Protein AF-A0AAW2REH9-F1 (afdb_monomer_lite)

Radius of gyration: 20.37 Å; chains: 1; bounding box: 52×60×32 Å

Structure (mmCIF, N/CA/C/O backbone):
data_AF-A0AAW2REH9-F1
#
_entry.id   AF-A0AAW2REH9-F1
#
loop_
_atom_site.group_PDB
_atom_site.id
_atom_site.type_symbol
_atom_site.label_atom_id
_atom_site.label_alt_id
_atom_site.label_comp_id
_atom_site.label_asym_id
_atom_site.label_entity_id
_atom_site.label_seq_id
_atom_site.pdbx_PDB_ins_code
_atom_site.Cartn_x
_atom_site.Cartn_y
_atom_site.Cartn_z
_atom_site.occupancy
_atom_site.B_iso_or_equiv
_atom_site.auth_seq_id
_atom_site.auth_comp_id
_atom_site.auth_asym_id
_atom_site.auth_atom_id
_atom_site.pdbx_PDB_model_num
ATOM 1 N N . MET A 1 1 ? 20.595 -15.648 -5.676 1.00 53.81 1 MET A N 1
ATOM 2 C CA . MET A 1 1 ? 19.146 -15.328 -5.711 1.00 53.81 1 MET A CA 1
ATOM 3 C C . MET A 1 1 ? 18.978 -13.862 -6.090 1.00 53.81 1 MET A C 1
ATOM 5 O O . MET A 1 1 ? 19.700 -13.041 -5.535 1.00 53.81 1 MET A O 1
ATOM 9 N N . LYS A 1 2 ? 18.090 -13.511 -7.034 1.00 68.75 2 LYS A N 1
ATOM 10 C CA . LYS A 1 2 ? 17.827 -12.096 -7.365 1.00 68.75 2 LYS A CA 1
ATOM 11 C C . LYS A 1 2 ? 17.160 -11.410 -6.166 1.00 68.75 2 LYS A C 1
ATOM 13 O O . LYS A 1 2 ? 16.203 -11.943 -5.608 1.00 68.75 2 LYS A O 1
ATOM 18 N N . ARG A 1 3 ? 17.669 -10.242 -5.760 1.00 86.06 3 ARG A N 1
ATOM 19 C CA . ARG A 1 3 ? 17.056 -9.416 -4.710 1.00 86.06 3 ARG A CA 1
ATOM 20 C C . ARG A 1 3 ? 15.675 -8.966 -5.190 1.00 86.06 3 ARG A C 1
ATOM 22 O O . ARG A 1 3 ? 15.576 -8.372 -6.261 1.00 86.06 3 ARG A O 1
ATOM 29 N N . LYS A 1 4 ? 14.629 -9.226 -4.401 1.00 91.25 4 LYS A N 1
ATOM 30 C CA . LYS A 1 4 ? 13.293 -8.682 -4.679 1.00 91.25 4 LYS A CA 1
ATOM 31 C C . LYS A 1 4 ? 13.358 -7.153 -4.673 1.00 91.25 4 LYS A C 1
ATOM 33 O O . LYS A 1 4 ? 13.941 -6.568 -3.756 1.00 91.25 4 LYS A O 1
ATOM 38 N N . LYS A 1 5 ? 12.755 -6.517 -5.674 1.00 93.56 5 LYS A N 1
ATOM 39 C CA . LYS A 1 5 ? 12.682 -5.059 -5.799 1.00 93.56 5 LYS A CA 1
ATOM 40 C C . LYS A 1 5 ? 11.243 -4.667 -6.110 1.00 93.56 5 LYS A C 1
ATOM 42 O O . LYS A 1 5 ? 10.609 -5.323 -6.925 1.00 93.56 5 LYS A O 1
ATOM 47 N N . TRP A 1 6 ? 10.769 -3.627 -5.435 1.00 95.94 6 TRP A N 1
ATOM 48 C CA . TRP A 1 6 ? 9.489 -2.994 -5.721 1.00 95.94 6 TRP A CA 1
ATOM 49 C C . TRP A 1 6 ? 9.615 -2.154 -6.994 1.00 95.94 6 TRP A C 1
ATOM 51 O O . TRP A 1 6 ? 10.593 -1.415 -7.148 1.00 95.94 6 TRP A O 1
ATOM 61 N N . SER A 1 7 ? 8.660 -2.293 -7.905 1.00 96.38 7 SER A N 1
ATOM 62 C CA . SER A 1 7 ? 8.479 -1.347 -9.006 1.00 96.38 7 SER A CA 1
ATOM 63 C C . SER A 1 7 ? 7.709 -0.114 -8.531 1.00 96.38 7 SER A C 1
ATOM 65 O O . SER A 1 7 ? 6.940 -0.180 -7.573 1.00 96.38 7 SER A O 1
ATOM 67 N N . GLU A 1 8 ? 7.877 1.012 -9.220 1.00 96.38 8 GLU A N 1
ATOM 68 C CA . GLU A 1 8 ? 7.157 2.252 -8.904 1.00 96.38 8 GLU A CA 1
ATOM 69 C C . GLU A 1 8 ? 5.631 2.066 -8.942 1.00 96.38 8 GLU A C 1
ATOM 71 O O . GLU A 1 8 ? 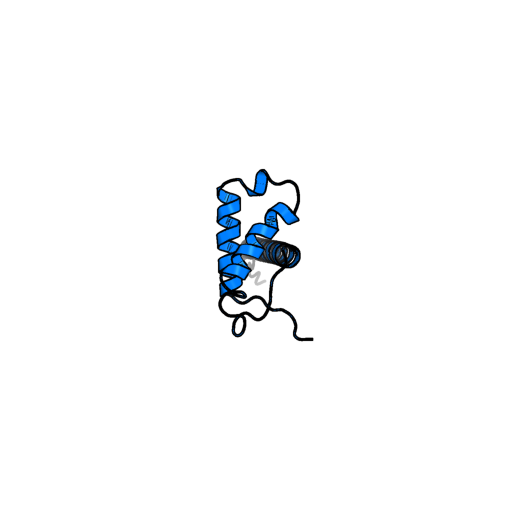4.923 2.537 -8.053 1.00 96.38 8 GLU A O 1
ATOM 76 N N . LEU A 1 9 ? 5.124 1.292 -9.907 1.00 97.06 9 LEU A N 1
ATOM 77 C CA . LEU A 1 9 ? 3.691 1.038 -10.053 1.00 97.06 9 LEU A CA 1
ATOM 78 C C . LEU A 1 9 ? 3.113 0.211 -8.888 1.00 97.06 9 LEU A C 1
ATOM 80 O O . LEU A 1 9 ? 2.018 0.498 -8.387 1.00 97.06 9 LEU A O 1
ATOM 84 N N . GLU A 1 10 ? 3.858 -0.790 -8.409 1.00 97.81 10 GLU A N 1
ATOM 85 C CA . GLU A 1 10 ? 3.484 -1.550 -7.211 1.00 97.81 10 GLU A CA 1
ATOM 86 C C . GLU A 1 10 ? 3.498 -0.660 -5.963 1.00 97.81 10 GLU A C 1
ATOM 88 O O . GLU A 1 10 ? 2.611 -0.778 -5.115 1.00 97.81 10 GLU A O 1
ATOM 93 N N . GLU A 1 11 ? 4.471 0.253 -5.851 1.00 97.38 11 GLU A N 1
ATOM 94 C CA . GLU A 1 11 ? 4.553 1.220 -4.750 1.00 97.38 11 GLU A CA 1
ATOM 95 C C . GLU A 1 11 ? 3.369 2.188 -4.753 1.00 97.38 11 GLU A C 1
ATOM 97 O O . GLU A 1 11 ? 2.754 2.404 -3.706 1.00 97.38 11 GLU A O 1
ATOM 102 N N . GLN A 1 12 ? 2.994 2.709 -5.921 1.00 97.75 12 GLN A N 1
ATOM 103 C CA . GLN A 1 12 ? 1.831 3.578 -6.076 1.00 97.75 12 GLN A CA 1
ATOM 104 C C . GLN A 1 12 ? 0.538 2.855 -5.680 1.00 97.75 12 GLN A C 1
ATOM 106 O O . GLN A 1 12 ? -0.271 3.394 -4.922 1.00 97.75 12 GLN A O 1
ATOM 111 N N . THR A 1 13 ? 0.367 1.609 -6.129 1.00 98.06 13 THR A N 1
ATOM 112 C CA . THR A 1 13 ? -0.805 0.784 -5.791 1.00 98.06 13 THR A CA 1
ATOM 113 C C . THR A 1 13 ? -0.865 0.489 -4.292 1.00 98.06 13 THR A C 1
ATOM 115 O O . THR A 1 13 ? -1.925 0.586 -3.671 1.00 98.06 13 THR A O 1
ATOM 118 N N . LEU A 1 14 ? 0.281 0.172 -3.682 1.00 97.88 14 LEU A N 1
ATOM 119 C CA . LEU A 1 14 ? 0.400 -0.034 -2.242 1.00 97.88 14 LEU A CA 1
ATOM 120 C C . LEU A 1 14 ? -0.020 1.224 -1.471 1.00 97.88 14 LEU A C 1
ATOM 122 O O . LEU A 1 14 ? -0.813 1.119 -0.533 1.00 97.88 14 LEU A O 1
ATOM 126 N N . LEU A 1 15 ? 0.498 2.396 -1.851 1.00 96.69 15 LEU A N 1
ATOM 127 C CA . LEU A 1 15 ? 0.207 3.665 -1.181 1.00 96.69 15 LEU A CA 1
ATOM 128 C C . LEU A 1 15 ? -1.264 4.056 -1.320 1.00 96.69 15 LEU A C 1
ATOM 130 O O . LEU A 1 15 ? -1.882 4.410 -0.317 1.00 96.69 15 LEU A O 1
ATOM 134 N N . SER A 1 16 ? -1.830 3.933 -2.523 1.00 97.75 16 SER A N 1
ATOM 135 C CA . SER A 1 16 ? -3.248 4.197 -2.779 1.00 97.75 16 SER A CA 1
ATOM 136 C C . SER A 1 16 ? -4.132 3.316 -1.897 1.00 97.75 16 SER A C 1
ATOM 138 O O . SER A 1 16 ? -4.917 3.833 -1.102 1.00 97.75 16 SER A O 1
ATOM 140 N N . LYS A 1 17 ? -3.919 1.993 -1.909 1.00 97.69 17 LYS A N 1
ATOM 141 C CA . LYS A 1 17 ? -4.735 1.083 -1.099 1.00 97.69 17 LYS A CA 1
ATOM 142 C C . LYS A 1 17 ? -4.560 1.303 0.402 1.00 97.69 17 LYS A C 1
ATOM 144 O O . LYS A 1 17 ? -5.515 1.168 1.169 1.00 97.69 17 LYS A O 1
ATOM 149 N N . TYR A 1 18 ? -3.344 1.623 0.844 1.00 96.12 18 TYR A N 1
ATOM 150 C CA . TYR A 1 18 ? -3.084 1.967 2.239 1.00 96.12 18 TYR A CA 1
ATOM 151 C C . TYR A 1 18 ? -3.843 3.236 2.651 1.00 96.12 18 TYR A C 1
ATOM 153 O O . TYR A 1 18 ? -4.449 3.249 3.724 1.00 96.12 18 TYR A O 1
ATOM 161 N N . ALA A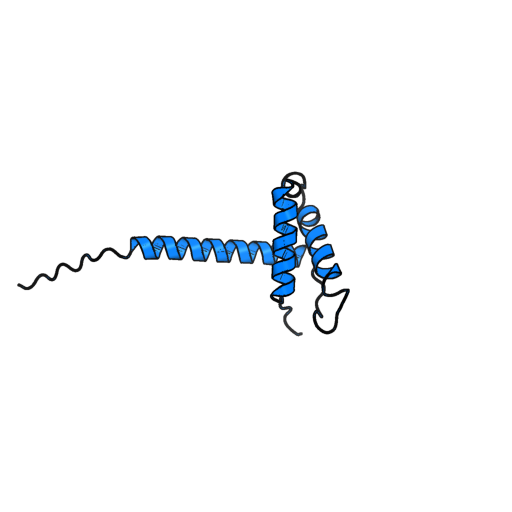 1 19 ? -3.844 4.273 1.807 1.00 95.12 19 ALA A N 1
ATOM 162 C CA . ALA A 1 19 ? -4.563 5.519 2.052 1.00 95.12 19 ALA A CA 1
ATOM 163 C C . ALA A 1 19 ? -6.078 5.288 2.145 1.00 95.12 19 ALA A C 1
ATOM 165 O O . ALA A 1 19 ? -6.702 5.775 3.085 1.00 95.12 19 ALA A O 1
ATOM 166 N N . ASP A 1 20 ? -6.655 4.461 1.271 1.00 96.38 20 ASP A N 1
ATOM 167 C CA . ASP A 1 20 ? -8.079 4.102 1.329 1.00 96.38 20 ASP A CA 1
ATOM 168 C C . ASP A 1 20 ? -8.453 3.431 2.660 1.00 96.38 20 ASP A C 1
ATOM 170 O O . ASP A 1 20 ? -9.447 3.770 3.314 1.00 96.38 20 ASP A O 1
ATOM 174 N N . LEU A 1 21 ? -7.639 2.469 3.106 1.00 93.81 21 LEU A N 1
ATOM 175 C CA . LEU A 1 21 ? -7.868 1.762 4.369 1.00 93.81 21 LEU A CA 1
ATOM 176 C C . LEU A 1 21 ? -7.641 2.659 5.592 1.00 93.81 21 LEU A C 1
ATOM 178 O O . LEU A 1 21 ? -8.268 2.446 6.636 1.00 93.81 21 LEU A O 1
ATOM 182 N N . LEU A 1 22 ? -6.742 3.639 5.481 1.00 92.69 22 LEU A N 1
ATOM 183 C CA . LEU A 1 22 ? -6.502 4.639 6.515 1.00 92.69 22 LEU A CA 1
ATOM 184 C C . LEU A 1 22 ? -7.690 5.602 6.625 1.00 92.69 22 LEU A C 1
ATOM 186 O O . LEU A 1 22 ? -8.241 5.754 7.714 1.00 92.69 22 LEU A O 1
ATOM 190 N N . ASN A 1 23 ? -8.118 6.181 5.503 1.00 94.06 23 ASN A N 1
ATOM 191 C CA . ASN A 1 23 ? -9.189 7.178 5.429 1.00 94.06 23 ASN A CA 1
ATOM 192 C C . ASN A 1 23 ? -10.560 6.591 5.796 1.00 94.06 23 ASN A C 1
ATOM 194 O O . ASN A 1 23 ? -11.366 7.256 6.436 1.00 94.06 23 ASN A O 1
ATOM 198 N N . SER A 1 24 ? -10.806 5.317 5.476 1.00 93.12 24 SER A N 1
ATOM 199 C CA . SER A 1 24 ? -12.017 4.596 5.908 1.00 93.12 24 SER A CA 1
ATOM 200 C C . SER A 1 24 ? -12.023 4.214 7.398 1.00 93.12 24 SER A C 1
ATOM 202 O O . SER A 1 24 ? -12.986 3.623 7.890 1.00 93.12 24 SER A O 1
ATOM 204 N N . GLY A 1 25 ? -10.932 4.468 8.130 1.00 91.31 25 GLY A N 1
ATOM 205 C CA . GLY A 1 25 ? -10.766 4.054 9.526 1.00 91.31 25 GLY A CA 1
ATOM 206 C C . GLY A 1 25 ? -10.603 2.540 9.715 1.00 91.31 25 GLY A C 1
ATOM 207 O O . GLY A 1 25 ? -10.525 2.056 10.848 1.00 91.31 25 GLY A O 1
ATOM 208 N N . THR A 1 26 ? -10.516 1.765 8.630 1.00 89.75 26 THR A N 1
ATOM 209 C CA . THR A 1 26 ? -10.376 0.303 8.673 1.00 89.75 26 THR A CA 1
ATOM 210 C C . THR A 1 26 ? -9.095 -0.108 9.399 1.00 89.75 26 THR A C 1
ATOM 212 O O . THR A 1 26 ? -9.119 -1.001 10.248 1.00 89.75 26 THR A O 1
ATOM 215 N N . LEU A 1 27 ? -7.979 0.590 9.153 1.00 87.44 27 LEU A N 1
ATOM 216 C CA . LEU A 1 27 ? -6.701 0.293 9.815 1.00 87.44 27 LEU A CA 1
ATOM 217 C C . LEU A 1 27 ? -6.730 0.487 11.340 1.00 87.44 27 LEU A C 1
ATOM 219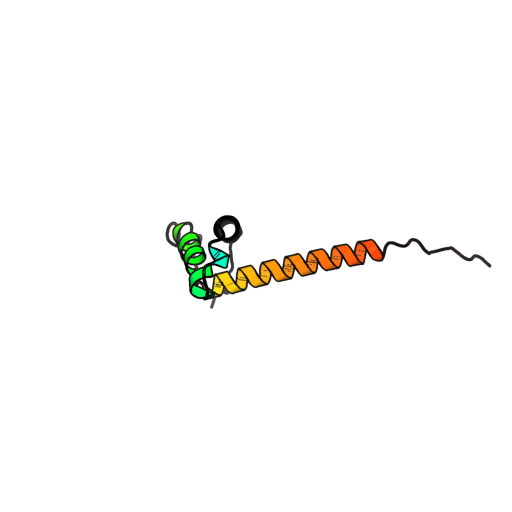 O O . LEU A 1 27 ? -5.941 -0.156 12.041 1.00 87.44 27 LEU A O 1
ATOM 223 N N . ALA A 1 28 ? -7.614 1.345 11.857 1.00 86.31 28 ALA A N 1
ATOM 224 C CA . ALA A 1 28 ? -7.769 1.578 13.292 1.00 86.31 28 ALA A CA 1
ATOM 225 C C . ALA A 1 28 ? -8.544 0.442 13.982 1.00 86.31 28 ALA A C 1
ATOM 227 O O . ALA A 1 28 ? -8.228 0.076 15.111 1.00 86.31 28 ALA A O 1
ATOM 228 N N . LYS A 1 29 ? -9.510 -0.167 13.282 1.00 88.50 29 LYS A N 1
ATOM 229 C CA . LYS A 1 29 ? -10.363 -1.248 13.810 1.00 88.50 29 LYS A CA 1
ATOM 230 C C . LYS A 1 29 ? -9.640 -2.597 13.903 1.00 88.50 29 LYS A C 1
ATOM 232 O O . LYS A 1 29 ? -10.004 -3.458 14.703 1.00 88.50 29 LYS A O 1
ATOM 237 N N . LEU A 1 30 ? -8.619 -2.813 13.075 1.00 90.62 30 LEU A N 1
ATOM 238 C CA . LEU A 1 30 ? -7.907 -4.088 12.993 1.00 90.62 30 LEU A CA 1
ATOM 239 C C . LEU A 1 30 ? -6.797 -4.178 14.050 1.00 90.62 30 LEU A C 1
ATOM 241 O O . LEU A 1 30 ? -5.976 -3.277 14.188 1.00 90.62 30 LEU A O 1
ATOM 245 N N . LYS A 1 31 ? -6.736 -5.296 14.783 1.00 86.06 31 LYS A N 1
ATOM 246 C CA . LYS A 1 31 ? -5.770 -5.473 15.884 1.00 86.06 31 LYS A CA 1
ATOM 247 C C . LYS A 1 31 ? -4.392 -5.950 15.419 1.00 86.06 31 LYS A C 1
ATOM 249 O O . LYS A 1 31 ? -3.377 -5.464 15.904 1.00 86.06 31 LYS A O 1
ATOM 254 N N . THR A 1 32 ? -4.334 -6.888 14.473 1.00 93.19 32 THR A N 1
ATOM 255 C CA . THR A 1 32 ? -3.069 -7.527 14.072 1.00 93.19 32 THR A CA 1
ATOM 256 C C . THR A 1 32 ? -2.477 -6.898 12.814 1.00 93.19 32 THR A C 1
ATOM 258 O O . THR A 1 32 ? -3.203 -6.453 11.923 1.00 93.19 32 THR A O 1
ATOM 261 N N . ARG A 1 33 ? -1.138 -6.892 12.713 1.00 92.94 33 ARG A N 1
ATOM 262 C CA . ARG A 1 33 ? -0.421 -6.431 11.510 1.00 92.94 33 ARG A CA 1
ATOM 263 C C . ARG A 1 33 ? -0.865 -7.198 10.270 1.00 92.94 33 ARG A C 1
ATOM 265 O O . ARG A 1 33 ? -1.139 -6.582 9.251 1.00 92.94 33 ARG A O 1
ATOM 272 N N . GLU A 1 34 ? -0.992 -8.517 10.369 1.00 94.56 34 GLU A N 1
ATOM 273 C CA . GLU A 1 34 ? -1.457 -9.332 9.248 1.00 94.56 34 GLU A CA 1
ATOM 274 C C . GLU A 1 34 ? -2.821 -8.866 8.737 1.00 94.56 34 GLU A C 1
ATOM 276 O O . GLU A 1 34 ? -2.942 -8.577 7.553 1.00 94.56 34 GLU A O 1
ATOM 281 N N . LYS A 1 35 ? -3.817 -8.679 9.615 1.00 94.31 35 LYS A N 1
ATOM 282 C CA . LYS A 1 35 ? -5.137 -8.188 9.191 1.00 94.31 35 LYS A CA 1
ATOM 283 C C . LYS A 1 35 ? -5.057 -6.820 8.509 1.00 94.31 35 LYS A C 1
ATOM 285 O O . LYS A 1 35 ? -5.792 -6.585 7.560 1.00 94.31 35 LYS A O 1
ATOM 290 N N . LYS A 1 36 ? -4.159 -5.937 8.960 1.00 94.25 36 LYS A N 1
ATOM 291 C CA . LYS A 1 36 ? -3.950 -4.611 8.353 1.00 94.25 36 LYS A CA 1
ATOM 292 C C . LYS A 1 36 ? -3.306 -4.680 6.968 1.00 94.25 36 LYS A C 1
ATOM 294 O O . LYS A 1 36 ? -3.718 -3.952 6.074 1.00 94.25 36 LYS A O 1
ATOM 299 N N . PHE A 1 37 ? -2.287 -5.521 6.796 1.00 96.56 37 PHE A N 1
ATOM 300 C CA . PHE A 1 37 ? -1.420 -5.491 5.612 1.00 96.56 37 PHE A CA 1
ATOM 301 C C . PHE A 1 37 ? -1.720 -6.580 4.579 1.00 96.56 37 PHE A C 1
ATOM 303 O O . PHE A 1 37 ? -1.390 -6.403 3.410 1.00 96.56 37 PHE A O 1
ATOM 310 N N . LYS A 1 38 ? -2.368 -7.683 4.966 1.00 97.25 38 LYS A N 1
ATOM 311 C CA . LYS A 1 38 ? -2.814 -8.736 4.046 1.00 97.25 38 LYS A CA 1
ATOM 312 C C . LYS A 1 38 ? -3.739 -8.220 2.934 1.00 97.25 38 LYS A C 1
ATOM 314 O O . LYS A 1 38 ? -3.389 -8.456 1.785 1.00 97.25 38 LYS A O 1
ATOM 319 N N . PRO A 1 39 ? -4.811 -7.444 3.198 1.00 97.19 39 PRO A N 1
ATOM 320 C CA . PRO A 1 39 ? -5.667 -6.937 2.120 1.00 97.19 39 PRO A CA 1
ATOM 321 C C . PRO A 1 39 ? -4.929 -6.005 1.145 1.00 97.19 39 PRO A C 1
ATOM 323 O O . PRO A 1 39 ? -5.306 -5.910 -0.018 1.00 97.19 39 PRO A O 1
ATOM 326 N N . ILE A 1 40 ? -3.867 -5.331 1.597 1.00 97.81 40 ILE A N 1
ATOM 327 C CA . ILE A 1 40 ? -3.019 -4.495 0.736 1.00 97.81 40 ILE A CA 1
ATOM 328 C C . ILE A 1 40 ? -2.135 -5.382 -0.144 1.00 97.81 40 ILE A C 1
ATOM 330 O O . ILE A 1 40 ? -2.072 -5.171 -1.350 1.00 97.81 40 ILE A O 1
ATOM 334 N N . ALA A 1 41 ? -1.486 -6.392 0.443 1.00 98.19 41 ALA A N 1
ATOM 335 C CA . ALA A 1 41 ? -0.670 -7.351 -0.298 1.00 98.19 41 ALA A CA 1
ATOM 336 C C . ALA A 1 41 ? -1.491 -8.092 -1.359 1.00 98.19 41 ALA A C 1
ATOM 338 O O . ALA A 1 41 ? -1.068 -8.193 -2.507 1.00 98.19 41 ALA A O 1
ATOM 339 N N . ASP A 1 42 ? -2.678 -8.569 -0.986 1.00 98.25 42 ASP A N 1
ATOM 340 C CA . ASP A 1 42 ? -3.582 -9.272 -1.893 1.00 98.25 42 ASP A CA 1
ATOM 341 C C . ASP A 1 42 ? -4.003 -8.360 -3.058 1.00 98.25 42 ASP A C 1
ATOM 343 O O . ASP A 1 42 ? -3.965 -8.789 -4.209 1.00 98.25 42 ASP A O 1
ATOM 347 N N . HIS A 1 43 ? -4.296 -7.082 -2.789 1.00 98.25 43 HIS A N 1
ATOM 348 C CA . HIS A 1 43 ? -4.633 -6.111 -3.830 1.00 98.25 43 HIS A CA 1
ATOM 349 C C . HIS A 1 43 ? -3.461 -5.814 -4.779 1.00 98.25 43 HIS A C 1
ATOM 351 O O . HIS A 1 43 ? -3.637 -5.889 -5.991 1.00 98.25 43 HIS A O 1
ATOM 357 N N . VAL A 1 44 ? -2.258 -5.548 -4.255 1.00 98.31 44 VAL A N 1
ATOM 358 C CA . VAL A 1 44 ? -1.052 -5.329 -5.081 1.00 98.31 44 VAL A CA 1
ATOM 359 C C . VAL A 1 4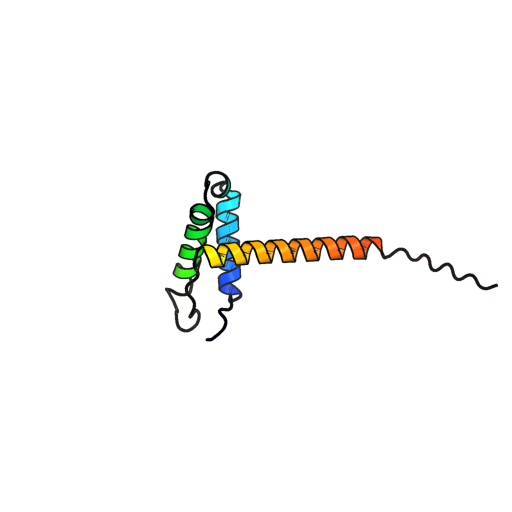4 ? -0.785 -6.545 -5.969 1.00 98.31 44 VAL A C 1
ATOM 361 O O . VAL A 1 44 ? -0.586 -6.403 -7.171 1.00 98.31 44 VAL A O 1
ATOM 364 N N . ASN A 1 45 ? -0.835 -7.754 -5.403 1.00 98.19 45 ASN A N 1
ATOM 365 C CA . ASN A 1 45 ? -0.623 -8.977 -6.174 1.00 98.19 45 ASN A CA 1
ATOM 366 C C . ASN A 1 45 ? -1.702 -9.171 -7.249 1.00 98.19 45 ASN A C 1
ATOM 368 O O . ASN A 1 45 ? -1.376 -9.603 -8.349 1.00 98.19 45 ASN A O 1
ATOM 372 N N . SER A 1 46 ? -2.964 -8.850 -6.945 1.00 98.25 46 SER A N 1
ATOM 373 C CA . SER A 1 46 ? -4.084 -8.951 -7.888 1.00 98.25 46 SER A CA 1
ATOM 374 C C . SER A 1 46 ? -3.988 -7.986 -9.064 1.00 98.25 46 SER A C 1
ATOM 376 O O . SER A 1 46 ? -4.500 -8.314 -10.132 1.00 98.25 46 SER A O 1
ATOM 378 N N . MET A 1 47 ? -3.381 -6.815 -8.868 1.00 97.94 47 MET A N 1
ATOM 379 C CA . MET A 1 47 ? -3.216 -5.802 -9.915 1.00 97.94 47 MET A CA 1
ATOM 380 C C . MET A 1 47 ? -1.967 -6.032 -10.772 1.00 97.94 47 MET A C 1
ATOM 382 O O . MET A 1 47 ? -1.957 -5.625 -11.927 1.00 97.94 47 MET A O 1
ATOM 386 N N . HIS A 1 48 ? -0.937 -6.685 -10.219 1.00 97.69 48 HIS A N 1
ATOM 387 C CA . HIS A 1 48 ? 0.390 -6.777 -10.839 1.00 97.69 48 HIS A CA 1
ATOM 388 C C . HIS A 1 48 ? 0.800 -8.223 -11.101 1.00 97.69 48 HIS A C 1
ATOM 390 O O . HIS A 1 48 ? 0.607 -8.730 -12.200 1.00 97.69 48 HIS A O 1
ATOM 396 N N . HIS A 1 49 ? 1.305 -8.925 -10.083 1.00 96.81 49 HIS A N 1
ATOM 397 C CA . HIS A 1 49 ? 1.868 -10.272 -10.234 1.00 96.81 49 HIS A CA 1
ATOM 398 C C . HIS A 1 49 ? 0.896 -11.297 -10.841 1.00 96.81 49 HIS A C 1
ATOM 400 O O . HIS A 1 49 ? 1.315 -12.158 -11.607 1.00 96.81 49 HIS A O 1
ATOM 406 N N . LEU A 1 50 ? -0.393 -11.231 -10.493 1.00 97.00 50 LEU A N 1
ATOM 407 C CA . LEU A 1 50 ? -1.406 -12.146 -11.029 1.00 97.00 50 LEU A CA 1
ATOM 408 C C . LEU A 1 50 ? -1.856 -11.786 -12.454 1.00 97.00 50 LEU A C 1
ATOM 410 O O . LEU A 1 50 ? -2.388 -12.660 -13.130 1.00 97.00 50 LEU A O 1
ATOM 414 N N . GLN A 1 51 ? -1.654 -10.541 -12.898 1.00 97.00 51 GLN A N 1
ATOM 415 C CA . GLN A 1 51 ? -1.989 -10.094 -14.257 1.00 97.00 51 GLN A CA 1
ATOM 416 C C . GLN A 1 51 ? -0.815 -10.306 -15.216 1.00 97.00 51 GLN A C 1
ATOM 418 O O . GLN A 1 51 ? -0.995 -10.818 -16.316 1.00 97.00 51 GLN A O 1
ATOM 423 N N . ASP A 1 52 ? 0.392 -9.939 -14.785 1.00 95.75 52 ASP A N 1
ATOM 424 C CA . ASP A 1 52 ? 1.611 -10.030 -15.581 1.00 95.75 52 ASP A CA 1
ATOM 425 C C . ASP A 1 52 ? 2.808 -10.440 -14.701 1.00 95.75 52 ASP A C 1
ATOM 427 O O . ASP A 1 52 ? 3.570 -9.596 -14.213 1.00 95.75 52 ASP A O 1
ATOM 431 N N . PRO A 1 53 ? 3.013 -11.750 -14.487 1.00 95.38 53 PRO A N 1
ATOM 432 C CA . PRO A 1 53 ? 4.140 -12.254 -13.712 1.00 95.38 53 PRO A CA 1
ATOM 433 C C . PRO A 1 53 ? 5.488 -12.122 -14.438 1.00 95.38 53 PRO A C 1
ATOM 435 O O . PRO A 1 53 ? 6.524 -12.373 -13.821 1.00 95.38 53 PRO A O 1
ATOM 438 N N . VAL A 1 54 ? 5.513 -11.755 -15.726 1.00 94.81 54 VAL A N 1
ATOM 439 C CA . VAL A 1 54 ? 6.765 -11.521 -16.462 1.00 94.81 54 VAL A CA 1
ATOM 440 C C . VAL A 1 54 ? 7.322 -10.153 -16.080 1.00 94.81 54 VAL A C 1
ATOM 442 O O . VAL A 1 54 ? 8.491 -10.051 -15.701 1.00 94.81 54 VAL A O 1
ATOM 445 N N . THR A 1 55 ? 6.474 -9.123 -16.102 1.00 94.62 55 THR A N 1
ATOM 446 C CA . THR A 1 55 ? 6.846 -7.763 -15.683 1.00 94.62 55 THR A CA 1
ATOM 447 C C . THR A 1 55 ? 6.933 -7.637 -14.161 1.00 94.62 55 THR A C 1
ATOM 449 O O . THR A 1 55 ? 7.845 -6.987 -13.643 1.00 94.62 55 THR A O 1
ATOM 452 N N . PHE A 1 56 ? 6.041 -8.311 -13.427 1.00 95.81 56 PHE A N 1
ATOM 453 C CA . PHE A 1 56 ? 5.970 -8.289 -11.963 1.00 95.81 56 PHE A CA 1
ATOM 454 C C . PHE A 1 56 ? 6.252 -9.685 -11.384 1.00 95.81 56 PHE A C 1
ATOM 456 O O . PHE A 1 56 ? 5.344 -10.376 -10.917 1.00 95.81 56 PHE A O 1
ATOM 463 N N . PRO A 1 57 ? 7.518 -10.142 -11.370 1.00 95.31 57 PRO A N 1
ATOM 464 C CA . PRO A 1 57 ? 7.862 -11.528 -11.038 1.00 95.31 57 PRO A CA 1
ATOM 465 C C . PRO A 1 57 ? 7.712 -11.880 -9.557 1.00 95.31 57 PRO A C 1
ATOM 467 O O . PRO A 1 57 ? 7.831 -13.047 -9.177 1.00 95.31 57 PRO A O 1
ATOM 470 N N . PHE A 1 58 ? 7.486 -10.895 -8.688 1.00 95.38 58 PHE A N 1
ATOM 471 C CA . PHE A 1 58 ? 7.477 -11.104 -7.249 1.00 95.38 58 PHE A CA 1
ATOM 472 C C . PHE A 1 58 ? 6.069 -11.018 -6.679 1.00 95.38 58 PHE A C 1
ATOM 474 O O . PHE A 1 58 ? 5.414 -9.987 -6.741 1.00 95.38 58 PHE A O 1
ATOM 481 N N . LYS A 1 59 ? 5.657 -12.087 -5.995 1.00 96.31 59 LYS A N 1
ATOM 482 C CA . LYS A 1 59 ? 4.522 -12.034 -5.078 1.00 96.31 59 LYS A CA 1
ATOM 483 C C . LYS A 1 59 ? 4.954 -11.430 -3.742 1.00 96.31 59 LYS A C 1
ATOM 485 O O . LYS A 1 59 ? 5.957 -11.859 -3.146 1.00 96.31 59 LYS A O 1
ATOM 490 N N . TRP A 1 60 ? 4.171 -10.475 -3.257 1.00 97.75 60 TRP A N 1
ATOM 491 C CA . TRP A 1 60 ? 4.403 -9.778 -1.996 1.00 97.75 60 TRP A CA 1
ATOM 492 C C . TRP A 1 60 ? 3.567 -10.376 -0.876 1.00 97.75 60 TRP A C 1
ATOM 494 O O . TRP A 1 60 ? 2.359 -10.570 -1.009 1.00 97.75 60 TRP A O 1
ATOM 504 N N . SER A 1 61 ? 4.204 -10.663 0.255 1.00 98.06 61 SER A N 1
ATOM 505 C CA . SER A 1 61 ? 3.502 -11.046 1.476 1.00 98.06 61 SER A CA 1
ATOM 506 C C . SER A 1 61 ? 3.065 -9.812 2.269 1.00 98.06 61 SER A C 1
ATOM 508 O O . SER A 1 61 ? 3.603 -8.713 2.111 1.00 98.06 61 SER A O 1
ATOM 510 N N . TRP A 1 62 ? 2.142 -9.996 3.217 1.00 97.94 62 TRP A N 1
ATOM 511 C CA . TRP A 1 62 ? 1.779 -8.935 4.163 1.00 97.94 62 TRP A CA 1
ATOM 512 C C . TRP A 1 62 ? 2.986 -8.434 4.976 1.00 97.94 62 TRP A C 1
ATOM 514 O O . TRP A 1 62 ? 3.017 -7.270 5.381 1.00 97.94 62 TRP A O 1
ATOM 524 N N . ARG A 1 63 ? 3.996 -9.291 5.205 1.00 97.94 63 ARG A N 1
ATOM 525 C CA . ARG A 1 63 ? 5.240 -8.919 5.894 1.00 97.94 63 ARG A CA 1
ATOM 526 C C . ARG A 1 63 ? 6.044 -7.949 5.041 1.00 97.94 63 ARG A C 1
ATOM 528 O O . ARG A 1 63 ? 6.399 -6.886 5.550 1.00 97.94 63 ARG A O 1
ATOM 535 N N . ASP A 1 64 ? 6.233 -8.270 3.760 1.00 97.56 64 ASP A N 1
ATOM 536 C CA . ASP A 1 64 ? 6.951 -7.424 2.797 1.00 97.56 64 ASP A CA 1
ATOM 537 C C . ASP A 1 64 ? 6.306 -6.038 2.691 1.00 97.56 64 ASP A C 1
ATOM 539 O O . ASP A 1 64 ? 6.990 -5.024 2.829 1.00 97.56 64 ASP A O 1
ATOM 543 N N . VAL A 1 65 ? 4.976 -5.992 2.545 1.00 97.44 65 VAL A N 1
ATOM 544 C CA . VAL A 1 65 ? 4.206 -4.738 2.520 1.00 97.44 65 VAL A CA 1
ATOM 545 C C . VAL A 1 65 ? 4.404 -3.950 3.812 1.00 97.44 65 VAL A C 1
ATOM 547 O O . VAL A 1 65 ? 4.671 -2.750 3.773 1.00 97.44 65 VAL A O 1
ATOM 550 N N . SER A 1 66 ? 4.315 -4.606 4.973 1.00 96.69 66 SER A N 1
ATOM 551 C CA . SER A 1 66 ? 4.467 -3.914 6.256 1.00 96.69 6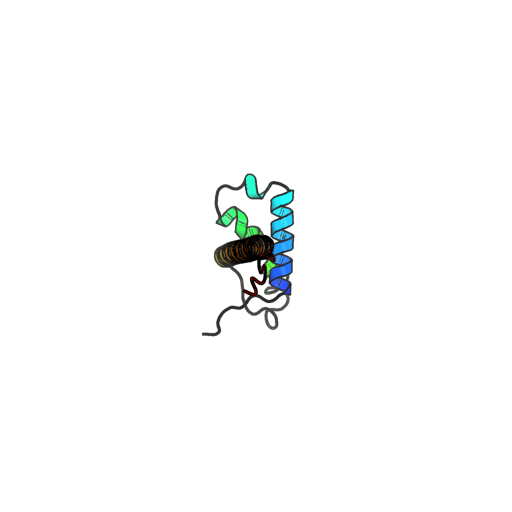6 SER A CA 1
ATOM 552 C C . SER A 1 66 ? 5.863 -3.309 6.437 1.00 96.69 66 SER A C 1
ATOM 554 O O . SER A 1 66 ? 5.980 -2.196 6.947 1.00 96.69 66 SER A O 1
ATOM 556 N N . ILE A 1 67 ? 6.910 -4.005 5.978 1.00 96.75 67 ILE A N 1
ATOM 557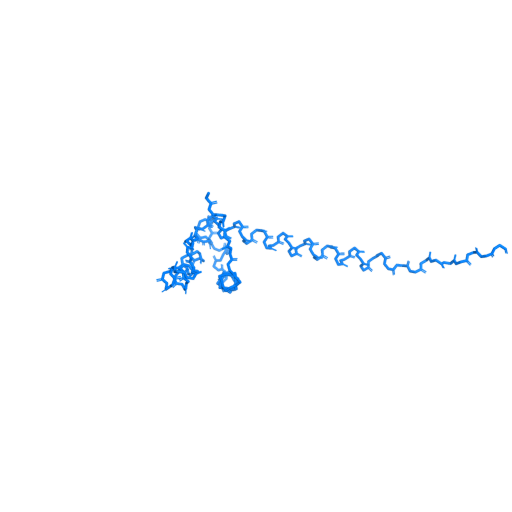 C CA . ILE A 1 67 ? 8.293 -3.516 5.998 1.00 96.75 67 ILE A CA 1
ATOM 558 C C . ILE A 1 67 ? 8.436 -2.339 5.033 1.00 96.75 67 ILE A C 1
ATOM 560 O O . ILE A 1 67 ? 8.990 -1.307 5.401 1.00 96.75 67 ILE A O 1
ATOM 564 N N . LYS A 1 68 ? 7.893 -2.452 3.816 1.00 96.62 68 LYS A N 1
ATOM 565 C CA . LYS A 1 68 ? 7.941 -1.386 2.811 1.00 96.62 68 LYS A CA 1
ATOM 566 C C . LYS A 1 68 ? 7.262 -0.109 3.315 1.00 96.62 68 LYS A C 1
ATOM 568 O O . LYS A 1 68 ? 7.870 0.955 3.233 1.00 96.62 68 LYS A O 1
ATOM 573 N N . VAL A 1 69 ? 6.073 -0.208 3.917 1.00 95.62 69 VAL A N 1
ATOM 574 C CA . VAL A 1 69 ? 5.371 0.935 4.538 1.00 95.62 69 VAL A CA 1
ATOM 575 C C . VAL A 1 69 ? 6.195 1.554 5.669 1.00 95.62 69 VAL A C 1
ATOM 577 O O . VAL A 1 69 ? 6.329 2.775 5.730 1.00 95.62 69 VAL A O 1
ATOM 580 N N . GLN A 1 70 ? 6.777 0.735 6.552 1.00 94.62 70 GLN A N 1
ATOM 581 C CA . GLN A 1 70 ? 7.639 1.233 7.629 1.00 94.62 70 GLN A CA 1
ATOM 582 C C . GLN A 1 70 ? 8.869 1.968 7.081 1.00 94.62 70 GLN A C 1
ATOM 584 O O . GLN A 1 70 ? 9.169 3.069 7.543 1.00 94.62 70 GLN A O 1
ATOM 589 N N . ASN A 1 71 ? 9.524 1.413 6.061 1.00 94.94 71 ASN A N 1
ATOM 590 C CA . ASN A 1 71 ? 10.685 2.021 5.415 1.00 94.94 71 ASN A CA 1
ATOM 591 C C . ASN A 1 71 ? 10.331 3.351 4.742 1.00 94.94 71 ASN A C 1
ATOM 593 O O . ASN A 1 71 ? 11.047 4.330 4.929 1.00 94.94 71 ASN A O 1
ATOM 597 N N . MET A 1 72 ? 9.210 3.419 4.016 1.00 94.88 72 MET A N 1
ATOM 598 C CA . MET A 1 72 ? 8.743 4.664 3.392 1.00 94.88 72 MET A CA 1
ATOM 599 C C . MET A 1 72 ? 8.424 5.733 4.441 1.00 94.88 72 MET A C 1
ATOM 601 O O . MET A 1 72 ? 8.848 6.878 4.306 1.00 94.88 72 MET A O 1
ATOM 605 N N . ARG A 1 73 ? 7.749 5.359 5.537 1.00 91.88 73 ARG A N 1
ATOM 606 C CA . ARG A 1 73 ? 7.473 6.281 6.647 1.00 91.88 73 ARG A CA 1
ATOM 607 C C . ARG A 1 73 ? 8.762 6.791 7.290 1.00 91.88 73 ARG A C 1
ATOM 609 O O . ARG A 1 73 ? 8.856 7.975 7.595 1.00 91.88 73 ARG A O 1
ATOM 616 N N . HIS A 1 74 ? 9.742 5.914 7.494 1.00 92.00 74 HIS A N 1
ATOM 617 C CA . HIS A 1 74 ? 11.032 6.297 8.057 1.00 92.00 74 HIS A CA 1
ATOM 618 C C . HIS A 1 74 ? 11.794 7.256 7.131 1.00 92.00 74 HIS A C 1
ATOM 620 O O . HIS A 1 74 ? 12.277 8.285 7.595 1.00 92.00 74 HIS A O 1
ATOM 626 N N . GLN A 1 75 ? 11.833 6.976 5.823 1.00 91.62 75 GLN A N 1
ATOM 627 C CA . GLN A 1 75 ? 12.450 7.862 4.830 1.00 91.62 75 GLN A CA 1
ATOM 628 C C . GLN A 1 75 ? 11.775 9.236 4.797 1.00 91.62 75 GLN A C 1
ATOM 630 O O . GLN A 1 75 ? 12.465 10.248 4.870 1.00 91.62 75 GLN A O 1
ATOM 635 N N . TYR A 1 76 ? 10.439 9.282 4.777 1.00 90.56 76 TYR A N 1
ATOM 636 C CA . TYR A 1 76 ? 9.689 10.538 4.809 1.00 90.56 76 TYR A CA 1
ATOM 637 C C . TYR A 1 76 ? 10.002 11.371 6.060 1.00 90.56 76 TYR A C 1
ATOM 639 O O . TYR A 1 76 ? 10.273 12.567 5.963 1.00 90.56 76 TYR A O 1
ATOM 647 N N . LEU A 1 77 ? 10.013 10.742 7.240 1.00 85.38 77 LEU A N 1
ATOM 648 C CA . LEU A 1 77 ? 10.352 11.428 8.488 1.00 85.38 77 LEU A CA 1
ATOM 649 C C . LEU A 1 77 ? 11.805 11.918 8.499 1.00 85.38 77 LEU A C 1
ATOM 651 O O . LEU A 1 77 ? 12.052 13.048 8.915 1.00 85.38 77 LEU A O 1
ATOM 655 N N . GLY A 1 78 ? 12.743 11.112 7.997 1.00 85.75 78 GLY A N 1
ATOM 656 C CA . GLY A 1 78 ? 14.147 11.501 7.870 1.00 85.75 78 GLY A CA 1
ATOM 657 C C . GLY A 1 78 ? 14.340 12.700 6.939 1.00 85.75 78 GLY A C 1
ATOM 658 O O . GLY A 1 78 ? 15.062 13.634 7.283 1.00 85.75 78 GLY A O 1
ATOM 659 N N . VAL A 1 79 ? 13.650 12.722 5.794 1.00 88.81 79 VAL A N 1
ATOM 660 C CA . VAL A 1 79 ? 13.648 13.871 4.871 1.00 88.81 79 VAL A CA 1
ATOM 661 C C . VAL A 1 79 ? 13.056 15.107 5.549 1.00 88.81 79 VAL A C 1
ATOM 663 O O . VAL A 1 79 ? 13.680 16.165 5.543 1.00 88.81 79 VAL A O 1
ATOM 666 N N . LYS A 1 80 ? 11.899 14.973 6.210 1.00 84.62 80 LYS A N 1
ATOM 667 C CA . LYS A 1 80 ? 11.243 16.081 6.920 1.00 84.62 80 LYS A CA 1
ATOM 668 C C . LYS A 1 80 ? 12.134 16.681 8.013 1.00 84.62 80 LYS A C 1
ATOM 670 O O . LYS A 1 80 ? 12.165 17.899 8.179 1.00 84.62 80 LYS A O 1
ATOM 675 N N . GLN A 1 81 ? 12.857 15.844 8.757 1.00 80.25 81 GLN A N 1
ATOM 676 C CA . GLN A 1 81 ? 13.788 16.305 9.786 1.00 80.25 81 GLN A CA 1
ATOM 677 C C . GLN A 1 81 ? 14.975 17.056 9.179 1.00 80.25 81 GLN A C 1
ATOM 679 O O . GLN A 1 81 ? 15.311 18.130 9.669 1.00 80.25 81 GLN A O 1
ATOM 684 N N . LYS A 1 82 ? 15.572 16.535 8.101 1.00 83.50 82 LYS A N 1
ATOM 685 C CA . LYS A 1 82 ? 16.684 17.199 7.407 1.00 83.50 82 LYS A CA 1
ATOM 686 C C . LYS A 1 82 ? 16.292 18.580 6.885 1.00 83.50 82 LYS A C 1
ATOM 688 O O . LYS A 1 82 ? 17.031 19.521 7.122 1.00 83.50 82 LYS A O 1
ATOM 693 N N . ILE A 1 83 ? 15.106 18.710 6.282 1.00 80.62 83 ILE A N 1
ATOM 694 C CA . ILE A 1 83 ? 14.571 20.005 5.822 1.00 80.62 83 ILE A CA 1
ATOM 695 C C . ILE A 1 83 ? 14.397 20.982 6.996 1.00 80.62 83 ILE A C 1
ATOM 697 O O . ILE A 1 83 ? 14.716 22.161 6.891 1.00 80.62 83 ILE A O 1
ATOM 701 N N . ARG A 1 84 ? 13.906 20.506 8.148 1.00 75.56 84 ARG A N 1
ATOM 702 C CA . ARG A 1 84 ? 13.763 21.354 9.340 1.00 75.56 84 ARG A CA 1
ATOM 703 C C . ARG A 1 84 ? 15.117 21.837 9.873 1.00 75.56 84 ARG A C 1
ATOM 705 O O . ARG A 1 84 ? 15.196 22.977 10.312 1.00 75.56 84 ARG A O 1
ATOM 712 N N . ILE A 1 85 ? 16.139 20.980 9.861 1.00 69.19 85 ILE A N 1
ATOM 713 C CA . ILE A 1 85 ? 17.496 21.327 10.313 1.00 69.19 85 ILE A CA 1
ATOM 714 C C . ILE A 1 85 ? 18.141 22.318 9.338 1.00 69.19 85 ILE A C 1
ATOM 716 O O . ILE A 1 85 ? 18.598 23.365 9.779 1.00 69.19 85 ILE A O 1
ATOM 720 N N . SER A 1 86 ? 18.074 22.066 8.025 1.00 65.69 86 SER A N 1
ATOM 721 C CA . SER A 1 86 ? 18.627 22.980 7.014 1.00 65.69 86 SER A CA 1
ATOM 722 C C . SER A 1 86 ? 17.970 24.363 7.040 1.00 65.69 86 SER A C 1
ATOM 724 O O . SER A 1 86 ? 18.644 25.366 6.842 1.00 65.69 86 SER A O 1
ATOM 726 N N . ASN A 1 87 ? 16.668 24.441 7.337 1.00 60.38 87 ASN A N 1
ATOM 727 C CA . ASN A 1 87 ? 15.966 25.720 7.488 1.00 60.38 87 ASN A CA 1
ATOM 728 C C . ASN A 1 87 ? 16.360 26.484 8.764 1.00 60.38 87 ASN A C 1
ATOM 730 O O . ASN A 1 87 ? 16.069 27.671 8.864 1.00 60.38 87 ASN A O 1
ATOM 734 N N . ASN A 1 88 ? 16.980 25.816 9.740 1.00 55.38 88 ASN A N 1
ATOM 735 C CA . ASN A 1 88 ? 17.426 26.418 10.997 1.00 55.38 88 ASN A CA 1
ATOM 736 C C . ASN A 1 88 ? 18.937 26.732 11.002 1.00 55.38 88 ASN A C 1
ATOM 738 O O . ASN A 1 88 ? 19.400 27.441 11.887 1.00 55.38 88 ASN A O 1
ATOM 742 N N . GLU A 1 89 ? 19.694 26.211 10.030 1.00 54.31 89 GLU A N 1
ATOM 743 C CA . GLU A 1 89 ? 21.131 26.468 9.836 1.00 54.31 89 GLU A CA 1
ATOM 744 C C . GLU A 1 89 ? 21.424 27.610 8.847 1.00 54.31 89 GLU A C 1
ATOM 746 O O . GLU A 1 89 ? 22.573 28.016 8.713 1.00 54.31 89 GLU A O 1
ATOM 751 N N . PHE A 1 90 ? 20.415 28.194 8.191 1.00 48.47 90 PHE A N 1
ATOM 752 C CA . PHE A 1 90 ? 20.601 29.387 7.355 1.00 48.47 90 PHE A CA 1
ATOM 753 C C . PHE A 1 90 ? 20.494 30.673 8.191 1.00 48.47 90 PHE A C 1
ATOM 755 O O . PHE A 1 90 ? 19.632 31.519 7.959 1.00 48.47 90 PHE A O 1
ATOM 762 N N . ASN A 1 91 ? 21.350 30.800 9.207 1.00 45.97 91 ASN A N 1
ATOM 763 C CA . ASN A 1 91 ? 21.602 32.075 9.870 1.00 45.97 91 ASN A CA 1
ATOM 764 C C . ASN A 1 91 ? 22.882 32.653 9.249 1.00 45.97 91 ASN A C 1
ATOM 766 O O . ASN A 1 91 ? 23.965 32.123 9.481 1.00 45.97 91 ASN A O 1
ATOM 770 N N . TRP A 1 92 ? 22.752 33.690 8.416 1.00 48.62 92 TRP A N 1
ATOM 771 C CA . TRP A 1 92 ? 23.867 34.448 7.825 1.00 48.62 92 TRP A CA 1
ATOM 772 C C . TRP A 1 92 ? 24.605 35.278 8.889 1.00 48.62 92 TRP A C 1
ATOM 774 O O . TRP A 1 92 ? 24.771 36.486 8.744 1.00 48.62 92 TRP A O 1
ATOM 784 N N . ASP A 1 93 ? 25.059 34.655 9.972 1.00 50.84 93 ASP A N 1
ATOM 785 C CA . ASP A 1 93 ? 25.901 35.332 10.956 1.00 50.84 93 ASP A CA 1
ATOM 786 C C . ASP A 1 93 ? 27.380 35.170 10.576 1.00 50.84 93 ASP A C 1
ATOM 788 O O . ASP A 1 93 ? 28.197 34.628 11.314 1.00 50.84 93 ASP A O 1
ATOM 792 N N . GLU A 1 94 ? 27.727 35.643 9.377 1.00 44.25 94 GLU A N 1
ATOM 793 C CA . GLU A 1 94 ? 29.106 35.991 9.030 1.00 44.25 94 GLU A CA 1
ATOM 794 C C . GLU A 1 94 ? 29.219 37.515 8.940 1.00 44.25 94 GLU A C 1
ATOM 796 O O . GLU A 1 94 ? 29.477 38.106 7.888 1.00 44.25 94 GLU A O 1
ATOM 801 N N . ASN A 1 95 ? 29.034 38.165 10.093 1.00 40.66 95 ASN A N 1
ATOM 802 C CA . ASN A 1 95 ? 29.609 39.479 10.346 1.00 40.66 95 ASN A CA 1
ATOM 803 C C . ASN A 1 95 ? 31.130 39.386 10.143 1.00 40.66 95 ASN A C 1
ATOM 805 O O . ASN A 1 95 ? 31.870 38.966 11.036 1.00 40.66 95 ASN A O 1
ATOM 809 N N . HIS A 1 96 ? 31.593 39.784 8.957 1.00 40.28 96 HIS A N 1
ATOM 810 C CA . HIS A 1 96 ? 32.996 40.052 8.667 1.00 40.28 96 HIS A CA 1
ATOM 811 C C . HIS A 1 96 ? 33.511 41.128 9.634 1.00 40.28 96 HIS A C 1
ATOM 813 O O . HIS A 1 96 ? 33.370 42.327 9.397 1.00 40.28 96 HIS A O 1
ATOM 819 N N . ARG A 1 97 ? 34.137 40.699 10.734 1.00 43.22 97 ARG A N 1
ATOM 820 C CA . ARG A 1 97 ? 35.096 41.526 11.466 1.00 43.22 97 ARG A CA 1
ATOM 821 C C . ARG A 1 97 ? 36.345 41.655 10.600 1.00 43.22 97 ARG A C 1
ATOM 823 O O . ARG A 1 97 ? 37.153 40.732 10.550 1.00 43.22 97 ARG A O 1
ATOM 830 N N . ILE A 1 98 ? 36.492 42.796 9.935 1.00 44.22 98 ILE A N 1
ATOM 831 C CA . ILE A 1 98 ? 37.810 43.299 9.555 1.00 44.22 98 ILE A CA 1
ATOM 832 C C . ILE A 1 98 ? 38.268 44.220 10.685 1.00 44.22 98 ILE A C 1
ATOM 834 O O . ILE A 1 98 ? 37.518 45.088 11.133 1.00 44.22 98 ILE A O 1
ATOM 838 N N . SER A 1 99 ? 39.459 43.892 11.176 1.00 48.28 99 SER A N 1
ATOM 839 C CA . SER A 1 99 ? 40.253 44.543 12.215 1.00 48.28 99 SER A CA 1
ATOM 840 C C . SER A 1 99 ? 40.525 46.020 11.960 1.00 48.28 99 SER A C 1
ATOM 842 O O . SER A 1 99 ? 40.646 46.397 10.773 1.00 48.28 99 SER A O 1
#

Sequence (99 aa):
MKRKKWSELEEQTLLSKYADLLNSGTLAKLKTREKKFKPIADHVNSMHHLQDPVTFPFKWSWRDVSIKVQNMRHQYLGVKQKIRISNNEFNWDENHRIS

Organism: Sesamum radiatum (NCBI:txid300843)

pLDDT: mean 86.73, std 16.87, range [40.28, 98.31]

Foldseek 3Di:
DDDDDDDPVLVVLLVVVLVVCVVVCVLVPDDDLQSSQVVSLVRSCVVPCVVDCPVVVDRDHSVNSVVVVVVVVVVVVVVVVVVVVVVVPPDPPPPDDDD

Secondary structure (DSSP, 8-state):
-PPP---HHHHHHHHHHHHHHHHTTHHHH--SHHHHHHHHHHHHHHHTTTT-TTT---PPPHHHHHHHHHHHHHHHHHHHHHHHHHHHH----------